Protein AF-A0AAD2Q4U0-F1 (afdb_monomer_lite)

Secondary structure (DSSP, 8-state):
--TTGGG-EEEEE---EEE-TTS-EEE--EEEEEEE-BEETTEE-SS-EEEEEEEEEGGGTEEE--HHHHHHHH-EEEEEETTEEEEEETTEEEEEEEEPTTS-EEE-BTTGGGHHHHHHHHHHHHHHHHHHHHHHHHHHHHHHTT-

InterPro domains:
  IPR054722 Retrovirus-related Pol polyprotein from transposon TNT 1-94-like, beta-barrel domain [PF22936] (1-70)

Radius of gyration: 21.27 Å; chains: 1; bounding box: 45×69×36 Å

Sequence (147 aa):
MTHCVHLLQNTRPHRAPIRVANGLVVYSELVGEIVLRPLIHGHARSRSVILSNVLYVPALSHNLISTTYLSVHHDYTVLMKENYILFKRNGEVYFVADISEQGQAFVRETGLLKQEMQRGLESTVRSSALQDKTRKESTDLESTVRS

pLDDT: mean 79.03, std 17.25, range [31.53, 96.06]

Structure (mmCIF, N/CA/C/O backbone):
data_AF-A0AAD2Q4U0-F1
#
_entry.id   AF-A0AAD2Q4U0-F1
#
loop_
_atom_site.group_PDB
_atom_site.id
_atom_site.type_symbol
_atom_site.label_atom_id
_atom_site.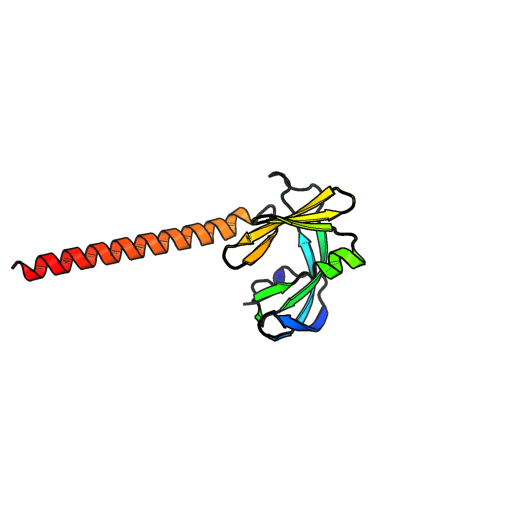label_alt_id
_atom_site.label_comp_id
_atom_site.label_asym_id
_atom_site.label_entity_id
_atom_site.label_seq_id
_atom_site.pdbx_PDB_ins_code
_atom_site.Cartn_x
_atom_site.Cartn_y
_atom_site.Cartn_z
_atom_site.occupancy
_atom_site.B_iso_or_equiv
_atom_site.auth_seq_id
_atom_site.auth_comp_id
_atom_site.auth_asym_id
_atom_site.auth_atom_id
_atom_site.pdbx_PDB_model_num
ATOM 1 N N . MET A 1 1 ? -1.488 10.819 -19.654 1.00 31.53 1 MET A N 1
ATOM 2 C CA . MET A 1 1 ? -0.190 10.520 -19.016 1.00 31.53 1 MET A CA 1
ATOM 3 C C . MET A 1 1 ? -0.444 9.742 -17.734 1.00 31.53 1 MET A C 1
ATOM 5 O O . MET A 1 1 ? -1.236 10.171 -16.909 1.00 31.53 1 MET A O 1
ATOM 9 N N . THR A 1 2 ? 0.196 8.582 -17.630 1.00 40.59 2 THR A N 1
ATOM 10 C CA . THR A 1 2 ? 0.272 7.619 -16.519 1.00 40.59 2 THR A CA 1
ATOM 11 C C . THR A 1 2 ? 0.614 8.159 -15.132 1.00 40.59 2 THR A C 1
ATOM 13 O O . THR A 1 2 ? 1.688 7.800 -14.664 1.00 40.59 2 THR A O 1
ATOM 16 N N . HIS A 1 3 ? -0.165 9.036 -14.489 1.00 51.16 3 HIS A N 1
ATOM 17 C CA . HIS A 1 3 ? 0.316 9.823 -13.333 1.00 51.16 3 HIS A CA 1
ATOM 18 C C . HIS A 1 3 ? 0.881 9.024 -12.135 1.00 51.16 3 HIS A C 1
ATOM 20 O O . HIS A 1 3 ? 1.593 9.617 -11.334 1.00 51.16 3 HIS A O 1
ATOM 26 N N . CYS A 1 4 ? 0.699 7.699 -12.046 1.00 66.12 4 CYS A N 1
ATOM 27 C CA . CYS A 1 4 ? 1.276 6.871 -10.974 1.00 66.12 4 CYS A CA 1
ATOM 28 C C . CYS A 1 4 ? 2.092 5.650 -11.441 1.00 66.12 4 CYS A C 1
ATOM 30 O O . CYS A 1 4 ? 2.671 4.966 -10.598 1.00 66.12 4 CYS A O 1
ATOM 32 N N . VAL A 1 5 ? 2.188 5.374 -12.752 1.00 71.44 5 VAL A N 1
ATOM 33 C CA . VAL A 1 5 ? 2.921 4.186 -13.248 1.00 71.44 5 VAL A CA 1
ATOM 34 C C . VAL A 1 5 ? 4.426 4.302 -13.015 1.00 71.44 5 VAL A C 1
ATOM 36 O O . VAL A 1 5 ? 5.086 3.321 -12.706 1.00 71.44 5 VAL A O 1
ATOM 39 N N . HIS A 1 6 ? 4.959 5.523 -13.099 1.00 79.44 6 HIS A N 1
ATOM 40 C CA . HIS A 1 6 ? 6.381 5.811 -12.906 1.00 79.44 6 HIS A CA 1
ATOM 41 C C . HIS A 1 6 ? 6.867 5.557 -11.469 1.00 79.44 6 HIS A C 1
ATOM 43 O O . HIS A 1 6 ? 8.069 5.483 -11.236 1.00 79.44 6 HIS A O 1
ATOM 49 N N . LEU A 1 7 ? 5.942 5.440 -10.510 1.00 81.25 7 LEU A N 1
ATOM 50 C CA . LEU A 1 7 ? 6.245 5.093 -9.120 1.00 81.25 7 LEU A CA 1
ATOM 51 C C . LEU A 1 7 ? 6.412 3.581 -8.924 1.00 81.25 7 LEU A C 1
ATOM 53 O O . LEU A 1 7 ? 6.936 3.158 -7.896 1.00 81.25 7 LEU A O 1
ATOM 57 N N . LEU A 1 8 ? 5.956 2.777 -9.889 1.00 88.88 8 LEU A N 1
ATOM 58 C CA . LEU A 1 8 ? 5.995 1.325 -9.833 1.00 88.88 8 LEU A CA 1
ATOM 59 C C . LEU A 1 8 ? 7.333 0.818 -10.391 1.00 88.88 8 LEU A C 1
ATOM 61 O O . LEU A 1 8 ? 7.717 1.134 -11.517 1.00 88.88 8 LEU A O 1
ATOM 65 N N . GLN A 1 9 ? 8.033 0.013 -9.603 1.00 92.50 9 GLN A N 1
ATOM 66 C CA . GLN A 1 9 ? 9.300 -0.630 -9.951 1.00 92.50 9 GLN A CA 1
ATOM 67 C C . GLN A 1 9 ? 9.103 -2.141 -10.091 1.00 92.50 9 GLN A C 1
ATOM 69 O O . GLN A 1 9 ? 8.082 -2.677 -9.656 1.00 92.50 9 GLN A O 1
ATOM 74 N N . ASN A 1 10 ? 10.073 -2.823 -10.710 1.00 93.56 10 ASN A N 1
ATOM 75 C CA . ASN A 1 10 ? 10.069 -4.284 -10.878 1.00 93.56 10 ASN A CA 1
ATOM 76 C C . ASN A 1 10 ? 8.730 -4.807 -11.426 1.00 93.56 10 ASN A C 1
ATOM 78 O O . ASN A 1 10 ? 8.133 -5.753 -10.911 1.00 93.56 10 ASN A O 1
ATOM 82 N N . THR A 1 11 ? 8.217 -4.114 -12.443 1.00 93.50 11 THR A N 1
ATOM 83 C CA . THR A 1 11 ? 6.849 -4.298 -12.911 1.00 93.50 11 THR A CA 1
ATOM 84 C C . THR A 1 11 ? 6.728 -5.485 -13.850 1.00 93.50 11 THR A C 1
ATOM 86 O O . THR A 1 11 ? 7.632 -5.806 -14.623 1.00 93.50 11 THR A O 1
ATOM 89 N N . ARG A 1 12 ? 5.561 -6.125 -13.815 1.00 95.50 12 ARG A N 1
ATOM 90 C CA . ARG A 1 12 ? 5.163 -7.129 -14.802 1.00 95.50 12 ARG A CA 1
ATOM 91 C C . ARG A 1 12 ? 3.696 -6.951 -15.187 1.00 95.50 12 ARG A C 1
ATOM 93 O O . ARG A 1 12 ? 2.907 -6.501 -14.347 1.00 95.50 12 ARG A O 1
ATOM 100 N N . PRO A 1 13 ? 3.303 -7.336 -16.415 1.00 96.06 13 PRO A N 1
ATOM 101 C CA . PRO A 1 13 ? 1.901 -7.407 -16.800 1.00 96.06 13 PRO A CA 1
ATOM 102 C C . PRO A 1 13 ? 1.105 -8.248 -15.806 1.00 96.06 13 PRO A C 1
ATOM 104 O O . PRO A 1 13 ? 1.476 -9.382 -15.487 1.00 96.06 13 PRO A O 1
ATOM 107 N N . HIS A 1 14 ? 0.015 -7.684 -15.296 1.00 95.00 14 HIS A N 1
ATOM 108 C CA . HIS A 1 14 ? -0.863 -8.382 -14.372 1.00 95.00 14 HIS A CA 1
ATOM 109 C C . HIS A 1 14 ? -2.269 -7.808 -14.436 1.00 95.00 14 HIS A C 1
ATOM 111 O O . HIS A 1 14 ? -2.520 -6.677 -14.015 1.00 95.00 14 HIS A O 1
ATOM 117 N N . ARG A 1 15 ? -3.192 -8.624 -14.945 1.00 95.19 15 ARG A N 1
ATOM 118 C CA . ARG A 1 15 ? -4.594 -8.261 -15.108 1.00 95.19 15 ARG A CA 1
ATOM 119 C C . ARG A 1 15 ? -5.450 -8.993 -14.085 1.00 95.19 15 ARG A C 1
ATOM 121 O O . ARG A 1 15 ? -5.814 -10.146 -14.296 1.00 95.19 15 ARG A O 1
ATOM 128 N N . ALA A 1 16 ? -5.779 -8.307 -12.999 1.00 92.75 16 ALA A N 1
ATOM 129 C CA . ALA A 1 16 ? -6.674 -8.787 -11.957 1.00 92.75 16 ALA A CA 1
ATOM 130 C C . ALA A 1 16 ? -7.953 -7.932 -11.926 1.00 92.75 16 ALA A C 1
ATOM 132 O O . ALA A 1 16 ? -7.861 -6.707 -12.059 1.00 92.75 16 ALA A O 1
ATOM 133 N N . PRO A 1 17 ? -9.143 -8.540 -11.770 1.00 95.06 17 PRO A N 1
ATOM 134 C CA . PRO A 1 17 ? -10.377 -7.795 -11.560 1.00 95.06 17 PRO A CA 1
ATOM 135 C C . PRO A 1 17 ? -10.426 -7.223 -10.136 1.00 95.06 17 PRO A C 1
ATOM 137 O O . PRO A 1 17 ? -10.222 -7.943 -9.160 1.00 95.06 17 PRO A O 1
ATOM 140 N N . ILE A 1 18 ? -10.760 -5.941 -10.012 1.00 92.38 18 ILE A N 1
ATOM 141 C CA . ILE A 1 18 ? -11.025 -5.258 -8.745 1.00 92.38 18 ILE A CA 1
ATOM 142 C C . ILE A 1 18 ? -12.491 -4.839 -8.734 1.00 92.38 18 ILE A C 1
ATOM 144 O O . ILE A 1 18 ? -12.910 -3.976 -9.507 1.00 92.38 18 ILE A O 1
ATOM 148 N N . ARG A 1 19 ? -13.274 -5.450 -7.843 1.00 92.38 19 ARG A N 1
ATOM 149 C CA . ARG A 1 19 ? -14.662 -5.057 -7.599 1.00 92.38 19 ARG A CA 1
ATOM 150 C C . ARG A 1 19 ? -14.676 -3.908 -6.595 1.00 92.38 19 ARG A C 1
ATOM 152 O O . ARG A 1 19 ? -14.301 -4.093 -5.440 1.00 92.38 19 ARG A O 1
ATOM 159 N N . VAL A 1 20 ? -15.095 -2.732 -7.043 1.00 88.69 20 VAL A N 1
ATOM 160 C CA . VAL A 1 20 ? -15.280 -1.563 -6.176 1.00 88.69 20 VAL A CA 1
ATOM 161 C C . VAL A 1 20 ? -16.664 -1.596 -5.516 1.00 88.69 20 VAL A C 1
ATOM 163 O O . VAL A 1 20 ? -17.563 -2.315 -5.956 1.00 88.69 20 VAL A O 1
ATOM 166 N N . ALA A 1 21 ? -16.838 -0.830 -4.436 1.00 86.19 21 ALA A N 1
ATOM 167 C CA . ALA A 1 21 ? -18.019 -0.904 -3.569 1.00 86.19 21 ALA A CA 1
ATOM 168 C C . ALA A 1 21 ? -19.351 -0.601 -4.280 1.00 86.19 21 ALA A C 1
ATOM 170 O O . ALA A 1 21 ? -20.383 -1.144 -3.904 1.00 86.19 21 ALA A O 1
ATOM 171 N N . ASN A 1 22 ? -19.336 0.208 -5.343 1.00 88.50 22 ASN A N 1
ATOM 172 C CA . ASN A 1 22 ? -20.523 0.499 -6.156 1.00 88.50 22 ASN A CA 1
ATOM 173 C C . ASN A 1 22 ? -20.865 -0.614 -7.172 1.00 88.50 22 ASN A C 1
ATOM 175 O O . ASN A 1 22 ? -21.701 -0.417 -8.049 1.00 88.50 22 ASN A O 1
ATOM 179 N N . GLY A 1 23 ? -20.205 -1.772 -7.085 1.00 89.56 23 GLY A N 1
ATOM 180 C CA . GLY A 1 23 ? -20.465 -2.937 -7.927 1.00 89.56 23 GLY A CA 1
ATOM 181 C C . GLY A 1 23 ? -19.737 -2.939 -9.272 1.00 89.56 23 GLY A C 1
ATOM 182 O O . GLY A 1 23 ? -19.749 -3.977 -9.938 1.00 89.56 23 GLY A O 1
ATOM 183 N N . LEU A 1 24 ? -19.069 -1.843 -9.654 1.00 93.25 24 LEU A N 1
ATOM 184 C CA . LEU A 1 24 ? -18.240 -1.806 -10.860 1.00 93.25 24 LEU A CA 1
ATOM 185 C C . LEU A 1 24 ? -17.010 -2.710 -10.712 1.00 93.25 24 LEU A C 1
ATOM 187 O O . LEU A 1 24 ? -16.484 -2.922 -9.616 1.00 93.25 24 LEU A O 1
ATOM 191 N N . VAL A 1 25 ? -16.532 -3.229 -11.842 1.00 94.81 25 VAL A N 1
ATOM 192 C CA . VAL A 1 25 ? -15.290 -4.001 -11.919 1.00 94.81 25 VAL A CA 1
ATOM 193 C C . VAL A 1 25 ? -14.302 -3.240 -12.789 1.00 94.81 25 VAL A C 1
ATOM 195 O O . VAL A 1 25 ? -14.553 -3.015 -13.972 1.00 94.81 25 VAL A O 1
ATOM 198 N N . VAL A 1 26 ? -13.174 -2.858 -12.199 1.00 94.25 26 VAL A N 1
ATOM 199 C CA . VAL A 1 26 ? -12.020 -2.286 -12.904 1.00 94.25 26 VAL A CA 1
ATOM 200 C C . VAL A 1 26 ? -10.897 -3.320 -12.962 1.00 94.25 26 VAL A C 1
ATOM 202 O O . VAL A 1 26 ? -10.940 -4.320 -12.250 1.00 94.25 26 VAL A O 1
ATOM 205 N N . TYR A 1 27 ? -9.899 -3.114 -13.816 1.00 94.62 27 TYR A N 1
ATOM 206 C CA . TYR A 1 27 ? -8.807 -4.072 -13.996 1.00 94.62 27 TYR A CA 1
ATOM 207 C C . TYR A 1 27 ? -7.460 -3.414 -13.745 1.00 94.62 27 TYR A C 1
ATOM 209 O O . TYR A 1 27 ? -7.227 -2.288 -14.189 1.00 94.62 27 TYR A O 1
ATOM 217 N N . SER A 1 28 ? -6.566 -4.133 -13.068 1.00 94.50 28 SER A N 1
ATOM 218 C CA . SER A 1 28 ? -5.151 -3.778 -13.087 1.00 94.50 28 SER A CA 1
ATOM 219 C C . SER A 1 28 ? -4.551 -4.051 -14.464 1.00 94.50 28 SER A C 1
ATOM 221 O O . SER A 1 28 ? -5.024 -4.919 -15.202 1.00 94.50 28 SER A O 1
ATOM 223 N N . GLU A 1 29 ? -3.486 -3.332 -14.794 1.00 94.12 29 GLU A N 1
ATOM 224 C CA . GLU A 1 29 ? -2.660 -3.618 -15.974 1.00 94.12 29 GLU A CA 1
ATOM 225 C C . GLU A 1 29 ? -1.282 -4.153 -15.586 1.00 94.12 29 GLU A C 1
ATOM 227 O O . GLU A 1 29 ? -0.733 -5.020 -16.269 1.00 94.12 29 GLU A O 1
ATOM 232 N N . LEU A 1 30 ? -0.738 -3.669 -14.467 1.00 94.31 30 LEU A N 1
ATOM 233 C CA . LEU A 1 30 ? 0.573 -4.053 -13.960 1.00 94.31 30 LEU A CA 1
ATOM 234 C C . LEU A 1 30 ? 0.496 -4.389 -12.474 1.00 94.31 30 LEU A C 1
ATOM 236 O O . LEU A 1 30 ? -0.355 -3.877 -11.741 1.00 94.31 30 LEU A O 1
ATOM 240 N N . VAL A 1 31 ? 1.450 -5.202 -12.038 1.00 94.69 31 VAL A N 1
ATOM 241 C CA . VAL A 1 31 ? 1.810 -5.377 -10.632 1.00 94.69 31 VAL A CA 1
ATOM 242 C C . VAL A 1 31 ? 3.297 -5.102 -10.474 1.00 94.69 31 VAL A C 1
ATOM 244 O O . VAL A 1 31 ? 4.082 -5.408 -11.375 1.00 94.69 31 VAL A O 1
ATOM 247 N N . GLY A 1 32 ? 3.685 -4.533 -9.343 1.00 93.88 32 GLY A N 1
ATOM 248 C CA . GLY A 1 32 ? 5.084 -4.284 -9.036 1.00 93.88 32 GLY A CA 1
ATOM 249 C C . GLY A 1 32 ? 5.284 -3.855 -7.595 1.00 93.88 32 GLY A C 1
ATOM 250 O O . GLY A 1 32 ? 4.513 -4.218 -6.699 1.00 93.88 32 GLY A O 1
ATOM 251 N N . GLU A 1 33 ? 6.338 -3.081 -7.397 1.00 93.75 33 GLU A N 1
ATOM 252 C CA . GLU A 1 33 ? 6.789 -2.622 -6.093 1.00 93.75 33 GLU A CA 1
ATOM 253 C C . GLU A 1 33 ? 6.790 -1.095 -6.026 1.00 93.75 33 GLU A C 1
ATOM 255 O O . GLU A 1 33 ? 7.025 -0.421 -7.028 1.00 93.75 33 GLU A O 1
ATOM 260 N N . ILE A 1 34 ? 6.550 -0.543 -4.838 1.00 90.31 34 ILE A N 1
ATOM 261 C CA . ILE A 1 34 ? 6.739 0.884 -4.555 1.00 90.31 34 ILE A CA 1
ATOM 262 C C . ILE A 1 34 ? 7.722 1.030 -3.403 1.00 90.31 34 ILE A C 1
ATOM 264 O O . ILE A 1 34 ? 7.585 0.378 -2.368 1.00 90.31 34 ILE A O 1
ATOM 268 N N . VAL A 1 35 ? 8.688 1.930 -3.575 1.00 90.00 35 VAL A N 1
ATOM 269 C CA . VAL A 1 35 ? 9.630 2.321 -2.526 1.00 90.00 35 VAL A CA 1
ATOM 270 C C . VAL A 1 35 ? 9.129 3.600 -1.868 1.00 90.00 35 VAL A C 1
ATOM 272 O O . VAL A 1 35 ? 9.123 4.657 -2.491 1.00 90.00 35 VAL A O 1
ATOM 275 N N . LEU A 1 36 ? 8.751 3.498 -0.599 1.00 88.06 36 LEU A N 1
ATOM 276 C CA . LEU A 1 36 ? 8.279 4.604 0.224 1.00 88.06 36 LEU A CA 1
ATOM 277 C C . LEU A 1 36 ? 9.411 5.147 1.100 1.00 88.06 36 LEU A C 1
ATOM 279 O O . LEU A 1 36 ? 10.184 4.381 1.695 1.00 88.06 36 LEU A O 1
ATOM 283 N N . ARG A 1 37 ? 9.458 6.469 1.270 1.00 88.88 37 ARG A N 1
ATOM 284 C CA . ARG A 1 37 ? 10.336 7.161 2.235 1.00 88.88 37 ARG A CA 1
ATOM 285 C C . ARG A 1 37 ? 9.503 7.857 3.314 1.00 88.88 37 ARG A C 1
ATOM 287 O O . ARG A 1 37 ? 9.361 9.086 3.284 1.00 88.88 37 ARG A O 1
ATOM 294 N N . PRO A 1 38 ? 8.934 7.088 4.259 1.00 87.56 38 PRO A N 1
ATOM 295 C CA . PRO A 1 38 ? 7.879 7.585 5.123 1.00 87.56 38 PRO A CA 1
ATOM 296 C C . PRO A 1 38 ? 8.373 8.601 6.153 1.00 87.56 38 PRO A C 1
ATOM 298 O O . PRO A 1 38 ? 9.479 8.484 6.689 1.00 87.56 38 PRO A O 1
ATOM 301 N N . LEU A 1 39 ? 7.508 9.566 6.459 1.00 86.50 39 LEU A N 1
ATOM 302 C CA . LEU A 1 39 ? 7.633 10.479 7.590 1.00 86.50 39 LEU A CA 1
ATOM 303 C C . LEU A 1 39 ? 6.832 9.928 8.773 1.00 86.50 39 LEU A C 1
ATOM 305 O O . LEU A 1 39 ? 5.613 9.763 8.695 1.00 86.50 39 LEU A O 1
ATOM 309 N N . ILE A 1 40 ? 7.510 9.675 9.887 1.00 83.44 40 ILE A N 1
ATOM 310 C CA . ILE A 1 40 ? 6.910 9.193 11.133 1.00 83.44 40 ILE A CA 1
ATOM 311 C C . ILE A 1 40 ? 7.211 10.231 12.209 1.00 83.44 40 ILE A C 1
ATOM 313 O O . ILE A 1 40 ? 8.365 10.597 12.414 1.00 83.44 40 ILE A O 1
ATOM 317 N N . HIS A 1 41 ? 6.170 10.750 12.864 1.00 81.94 41 HIS A N 1
ATOM 318 C CA . HIS A 1 41 ? 6.294 11.846 13.837 1.00 81.94 41 HIS A CA 1
ATOM 319 C C . HIS A 1 41 ? 7.060 13.071 13.293 1.00 81.94 41 HIS A C 1
ATOM 321 O O . HIS A 1 41 ? 7.808 13.711 14.017 1.00 81.94 41 HIS A O 1
ATOM 327 N N . GLY A 1 42 ? 6.899 13.385 12.001 1.00 77.62 42 GLY A N 1
ATOM 328 C CA . GLY A 1 42 ? 7.588 14.508 11.349 1.00 77.62 42 GLY A CA 1
ATOM 329 C C . GLY A 1 42 ? 9.039 14.228 10.942 1.00 77.62 42 GLY A C 1
ATOM 330 O O . GLY A 1 42 ? 9.670 15.086 10.331 1.00 77.62 42 GLY A O 1
ATOM 331 N N . HIS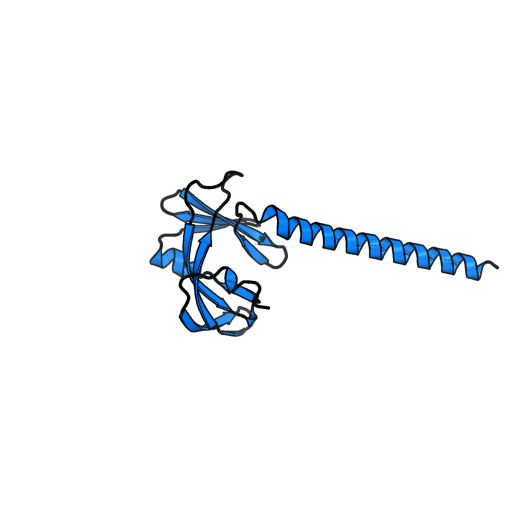 A 1 43 ? 9.559 13.028 11.211 1.00 80.31 43 HIS A N 1
ATOM 332 C CA . HIS A 1 43 ? 10.928 12.641 10.884 1.00 80.31 43 HIS A CA 1
ATOM 333 C C . HIS A 1 43 ? 10.965 11.579 9.789 1.00 80.31 43 HIS A C 1
ATOM 335 O O . HIS A 1 43 ? 10.176 10.634 9.788 1.00 80.31 43 HIS A O 1
ATOM 341 N N . ALA A 1 44 ? 11.910 11.715 8.859 1.00 79.25 44 ALA A N 1
ATOM 342 C CA . ALA A 1 44 ? 12.150 10.701 7.843 1.00 79.25 44 ALA A CA 1
ATOM 343 C C . ALA A 1 44 ? 12.654 9.414 8.500 1.00 79.25 44 ALA A C 1
ATOM 345 O O . ALA A 1 44 ? 13.601 9.432 9.291 1.00 79.25 44 ALA A O 1
ATOM 346 N N . ARG A 1 45 ? 12.041 8.281 8.155 1.00 79.75 45 ARG A N 1
ATOM 347 C CA . ARG A 1 45 ? 12.551 6.973 8.569 1.00 79.75 45 ARG A CA 1
ATOM 348 C C . ARG A 1 45 ? 13.909 6.735 7.902 1.00 79.75 45 ARG A C 1
ATOM 350 O O . ARG A 1 45 ? 14.062 6.942 6.701 1.00 79.75 45 ARG A O 1
ATOM 357 N N . SER A 1 46 ? 14.880 6.238 8.667 1.00 72.00 46 SER A N 1
ATOM 358 C CA . SER A 1 46 ? 16.232 5.953 8.157 1.00 72.00 46 SER A CA 1
ATOM 359 C C . SER A 1 46 ? 16.256 4.881 7.061 1.00 72.00 46 SER A C 1
ATOM 361 O O . SER A 1 46 ? 17.152 4.870 6.223 1.00 72.00 46 SER A O 1
ATOM 363 N N . ARG A 1 47 ? 15.266 3.981 7.049 1.00 83.62 47 ARG A N 1
ATOM 364 C CA . ARG A 1 47 ? 15.112 2.920 6.048 1.00 83.62 47 ARG A CA 1
ATOM 365 C C . ARG A 1 47 ? 13.838 3.132 5.244 1.00 83.62 47 ARG A C 1
ATOM 367 O O . ARG A 1 47 ? 12.772 3.340 5.820 1.00 83.62 47 ARG A O 1
ATOM 374 N N . SER A 1 48 ? 13.961 3.030 3.922 1.00 87.56 48 SER A N 1
ATOM 375 C CA . SER A 1 48 ? 12.809 3.002 3.018 1.00 87.56 48 SER A CA 1
ATOM 376 C C . SER A 1 48 ? 11.962 1.750 3.259 1.00 87.56 48 SER A C 1
ATOM 378 O O . SER A 1 48 ? 12.480 0.710 3.676 1.00 87.56 48 SER A O 1
ATOM 380 N N . VAL A 1 49 ? 10.662 1.854 3.000 1.00 90.12 49 VAL A N 1
ATOM 381 C CA . VAL A 1 49 ? 9.719 0.734 3.069 1.00 90.12 49 VAL A CA 1
ATOM 382 C C . VAL A 1 49 ? 9.382 0.322 1.647 1.00 90.12 49 VAL A C 1
ATOM 384 O O . VAL A 1 49 ? 8.958 1.156 0.859 1.00 90.12 49 VAL A O 1
ATOM 387 N N . ILE A 1 50 ? 9.571 -0.951 1.313 1.00 91.12 50 ILE A N 1
ATOM 388 C CA . ILE A 1 50 ? 9.206 -1.485 -0.001 1.00 91.12 50 ILE A CA 1
ATOM 389 C C . ILE A 1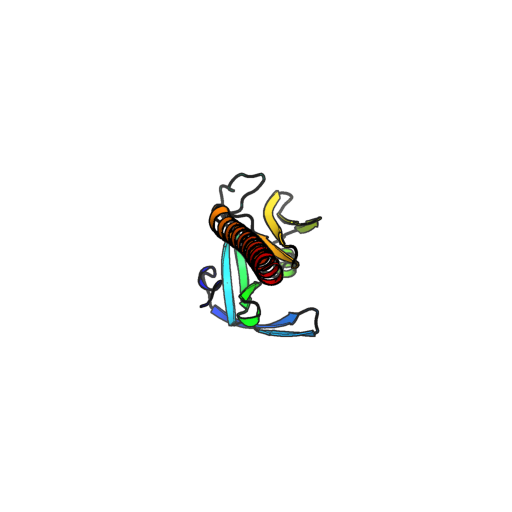 50 ? 7.874 -2.206 0.150 1.00 91.12 50 ILE A C 1
ATOM 391 O O . ILE A 1 50 ? 7.763 -3.151 0.933 1.00 91.12 50 ILE A O 1
ATOM 395 N N . LEU A 1 51 ? 6.867 -1.747 -0.584 1.00 91.00 51 LEU A N 1
ATOM 396 C CA . LEU A 1 51 ? 5.596 -2.442 -0.710 1.00 91.00 51 LEU A CA 1
ATOM 397 C C . LEU A 1 51 ? 5.616 -3.265 -1.985 1.00 91.00 51 LEU A C 1
ATOM 399 O O . LEU A 1 51 ? 5.834 -2.719 -3.063 1.00 91.00 51 LEU A O 1
ATOM 403 N N . SER A 1 52 ? 5.378 -4.564 -1.849 1.00 92.06 52 SER A N 1
ATOM 404 C CA . SER A 1 52 ? 5.248 -5.480 -2.979 1.00 92.06 52 SER A CA 1
ATOM 405 C C . SER A 1 52 ? 3.781 -5.728 -3.321 1.00 92.06 52 SER A C 1
ATOM 407 O O . SER A 1 52 ? 2.884 -5.410 -2.536 1.00 92.06 52 SER A O 1
ATOM 409 N N . ASN A 1 53 ? 3.546 -6.312 -4.496 1.00 92.50 53 ASN A N 1
ATOM 410 C CA . ASN A 1 53 ? 2.211 -6.657 -4.982 1.00 92.50 53 ASN A CA 1
ATOM 411 C C . ASN A 1 53 ? 1.276 -5.438 -5.111 1.00 92.50 53 ASN A C 1
ATOM 413 O O . ASN A 1 53 ? 0.072 -5.517 -4.857 1.00 92.50 53 ASN A O 1
ATOM 417 N N . VAL A 1 54 ? 1.845 -4.295 -5.499 1.00 92.50 54 VAL A N 1
ATOM 418 C CA . VAL A 1 54 ? 1.102 -3.059 -5.733 1.00 92.50 54 VAL A CA 1
ATOM 419 C C . VAL A 1 54 ? 0.544 -3.075 -7.149 1.00 92.50 54 VAL A C 1
ATOM 421 O O . VAL A 1 54 ? 1.284 -3.283 -8.111 1.00 92.50 54 VAL A O 1
ATOM 424 N N . LEU A 1 55 ? -0.762 -2.858 -7.276 1.00 93.19 55 LEU A N 1
ATOM 425 C CA . LEU A 1 55 ? -1.462 -2.892 -8.555 1.00 93.19 55 LEU A CA 1
ATOM 426 C C . LEU A 1 55 ? -1.531 -1.498 -9.163 1.00 93.19 55 LEU A C 1
ATOM 428 O O . LEU A 1 55 ? -1.974 -0.553 -8.513 1.00 93.19 55 LEU A O 1
ATOM 432 N N . TYR A 1 56 ? -1.185 -1.380 -10.437 1.00 92.38 56 TYR A N 1
ATOM 433 C CA . TYR A 1 56 ? -1.490 -0.185 -11.211 1.00 92.38 56 TYR A CA 1
ATOM 434 C C . TYR A 1 56 ? -2.821 -0.380 -11.943 1.00 92.38 56 TYR A C 1
ATOM 436 O O . TYR A 1 56 ? -2.985 -1.322 -12.726 1.00 92.38 56 TYR A O 1
ATOM 444 N N . VAL A 1 57 ? -3.778 0.507 -11.655 1.00 90.75 57 VAL A N 1
ATOM 445 C CA . VAL A 1 57 ? -5.163 0.449 -12.143 1.00 90.75 57 VAL A CA 1
ATOM 446 C C . VAL A 1 57 ? -5.487 1.770 -12.852 1.00 90.75 57 VAL A C 1
ATOM 448 O O . VAL A 1 57 ? -5.919 2.725 -12.202 1.00 90.75 57 VAL A O 1
ATOM 451 N N . PRO A 1 58 ? -5.294 1.864 -14.182 1.00 89.00 58 PRO A N 1
ATOM 452 C CA . PRO A 1 58 ? -5.457 3.120 -14.919 1.00 89.00 58 PRO A CA 1
ATOM 453 C C . PRO A 1 58 ? -6.834 3.760 -14.738 1.00 89.00 58 PRO A C 1
ATOM 455 O O . PRO A 1 58 ? -6.934 4.975 -14.606 1.00 89.00 58 PRO A O 1
ATOM 458 N N . ALA A 1 59 ? -7.888 2.941 -14.663 1.00 89.25 59 ALA A N 1
ATOM 459 C CA . ALA A 1 59 ? -9.261 3.405 -14.472 1.00 89.25 59 ALA A CA 1
ATOM 460 C C . ALA A 1 59 ? -9.466 4.181 -13.157 1.00 89.25 59 ALA A C 1
ATOM 462 O O . ALA A 1 59 ? -10.366 5.009 -13.071 1.00 89.25 59 ALA A O 1
ATOM 463 N N . LEU A 1 60 ? -8.628 3.935 -12.145 1.00 84.88 60 LEU A N 1
ATOM 464 C CA . LEU A 1 60 ? -8.645 4.668 -10.878 1.00 84.88 60 LEU A CA 1
ATOM 465 C C . LEU A 1 60 ? -7.608 5.794 -10.838 1.00 84.88 60 LEU A C 1
ATOM 467 O O . LEU A 1 60 ? -7.589 6.560 -9.880 1.00 84.88 60 LEU A O 1
ATOM 471 N N . SER A 1 61 ? -6.736 5.896 -11.849 1.00 82.75 61 SER A N 1
ATOM 472 C CA . SER A 1 61 ? -5.594 6.823 -11.909 1.00 82.75 61 SER A CA 1
ATOM 473 C C . SER A 1 61 ? -4.635 6.748 -10.709 1.00 82.75 61 SER A C 1
ATOM 475 O O . SER A 1 61 ? -3.813 7.640 -10.534 1.00 82.75 61 SER A O 1
ATOM 477 N N . HIS A 1 62 ? -4.721 5.687 -9.903 1.00 77.62 62 HIS A N 1
ATOM 478 C CA . HIS A 1 62 ? -3.964 5.497 -8.669 1.00 77.62 62 HIS A CA 1
ATOM 479 C C . HIS A 1 62 ? -3.474 4.052 -8.559 1.00 77.62 62 HIS A C 1
ATOM 481 O O . HIS A 1 62 ? -4.052 3.126 -9.136 1.00 77.62 62 HIS A O 1
ATOM 487 N N . ASN A 1 63 ? -2.408 3.869 -7.783 1.00 82.31 63 ASN A N 1
ATOM 488 C CA . ASN A 1 63 ? -1.919 2.549 -7.416 1.00 82.31 63 ASN A CA 1
ATOM 489 C C . ASN A 1 63 ? -2.754 2.003 -6.251 1.00 82.31 63 ASN A C 1
ATOM 491 O O . ASN A 1 63 ? -3.053 2.731 -5.305 1.00 82.31 63 ASN A O 1
ATOM 495 N N . LEU A 1 64 ? -3.124 0.726 -6.313 1.00 86.75 64 LEU A N 1
ATOM 496 C CA . LEU A 1 64 ? -3.842 0.043 -5.246 1.00 86.75 64 LEU A CA 1
ATOM 497 C C . LEU A 1 64 ? -2.898 -0.852 -4.457 1.00 86.75 64 LEU A C 1
ATOM 499 O O . LEU A 1 64 ? -2.227 -1.728 -5.005 1.00 86.75 64 LEU A O 1
ATOM 503 N N . ILE A 1 65 ? -2.917 -0.658 -3.145 1.00 87.38 65 ILE A N 1
ATOM 504 C CA . ILE A 1 65 ? -2.274 -1.538 -2.180 1.00 87.38 65 ILE A CA 1
ATOM 505 C C . ILE A 1 65 ? -3.379 -2.322 -1.483 1.00 87.38 65 ILE A C 1
ATOM 507 O O . ILE A 1 65 ? -4.304 -1.741 -0.914 1.00 87.38 65 ILE A O 1
ATOM 511 N N . SER A 1 66 ? -3.282 -3.647 -1.515 1.00 86.75 66 SER A N 1
ATOM 512 C CA . SER A 1 66 ? -4.197 -4.500 -0.765 1.00 86.75 66 SER A CA 1
ATOM 513 C C . SER A 1 66 ? -3.767 -4.549 0.702 1.00 86.75 66 SER A C 1
ATOM 515 O O . SER A 1 66 ? -2.761 -5.167 1.050 1.00 86.75 66 SER A O 1
ATOM 517 N N . THR A 1 67 ? -4.527 -3.892 1.579 1.00 88.06 67 THR A N 1
ATOM 518 C CA . THR A 1 67 ? -4.276 -3.910 3.030 1.00 88.06 67 THR A CA 1
ATOM 519 C C . THR A 1 67 ? -4.398 -5.318 3.605 1.00 88.06 67 THR A C 1
ATOM 521 O O . THR A 1 67 ? -3.604 -5.693 4.461 1.00 88.06 67 THR A O 1
ATOM 524 N N . THR A 1 68 ? -5.320 -6.131 3.083 1.00 88.56 68 THR A N 1
ATOM 525 C CA . THR A 1 68 ? -5.450 -7.543 3.463 1.00 88.56 68 THR A CA 1
ATOM 526 C C . THR A 1 68 ? -4.225 -8.349 3.049 1.00 88.56 68 THR A C 1
ATOM 528 O O . THR A 1 68 ? -3.749 -9.158 3.838 1.00 88.56 68 THR A O 1
ATOM 531 N N . TYR A 1 69 ? -3.656 -8.090 1.867 1.00 90.44 69 TYR A N 1
ATOM 532 C CA . TYR A 1 69 ? -2.402 -8.721 1.448 1.00 90.44 69 TYR A CA 1
ATOM 533 C C . TYR A 1 69 ? -1.245 -8.345 2.382 1.00 90.44 69 TYR A C 1
ATOM 535 O O . TYR A 1 69 ? -0.504 -9.225 2.817 1.00 90.44 69 TYR A O 1
ATOM 543 N N . LEU A 1 70 ? -1.120 -7.063 2.750 1.00 91.62 70 LEU A N 1
ATOM 544 C CA . LEU A 1 70 ? -0.109 -6.624 3.719 1.00 91.62 70 LEU A CA 1
ATOM 545 C C . LEU A 1 70 ? -0.277 -7.319 5.078 1.00 91.62 70 LEU A C 1
ATOM 547 O O . LEU A 1 70 ? 0.716 -7.712 5.689 1.00 91.62 70 LEU A O 1
ATOM 551 N N . SER A 1 71 ? -1.513 -7.485 5.548 1.00 91.69 71 SER A N 1
ATOM 552 C CA . SER A 1 71 ? -1.782 -8.163 6.817 1.00 91.69 71 SER A CA 1
ATOM 553 C C . SER A 1 71 ? -1.490 -9.658 6.773 1.00 91.69 71 SER A C 1
ATOM 555 O O . SER A 1 71 ? -0.870 -10.168 7.698 1.00 91.69 71 SER A O 1
ATOM 557 N N . VAL A 1 72 ? -1.898 -10.353 5.709 1.00 92.50 72 VAL A N 1
ATOM 558 C CA . VAL A 1 72 ? -1.761 -11.816 5.601 1.00 92.50 72 VAL A CA 1
ATOM 559 C C . VAL A 1 72 ? -0.331 -12.247 5.268 1.00 92.50 72 VAL A C 1
ATOM 561 O O . VAL A 1 72 ? 0.116 -13.279 5.755 1.00 92.50 72 VAL A O 1
ATOM 564 N N . HIS A 1 73 ? 0.386 -11.491 4.431 1.00 91.81 73 HIS A N 1
ATOM 565 C CA . HIS A 1 73 ? 1.679 -11.926 3.882 1.00 91.81 73 HIS A CA 1
ATOM 566 C C . HIS A 1 73 ? 2.889 -11.150 4.406 1.00 91.81 73 HIS A C 1
ATOM 568 O O . HIS A 1 73 ? 4.026 -11.566 4.183 1.00 91.81 73 HIS A O 1
ATOM 574 N N . HIS A 1 74 ? 2.673 -10.010 5.062 1.00 89.88 74 HIS A N 1
ATOM 575 C CA . HIS A 1 74 ? 3.753 -9.135 5.519 1.00 89.88 74 HIS A CA 1
ATOM 576 C C . HIS A 1 74 ? 3.613 -8.712 6.990 1.00 89.88 74 HIS A C 1
ATOM 578 O O . HIS A 1 74 ? 4.329 -7.806 7.426 1.00 89.88 74 HIS A O 1
ATOM 584 N N . ASP A 1 75 ? 2.716 -9.363 7.740 1.00 92.94 75 ASP A N 1
ATOM 585 C CA . ASP A 1 75 ? 2.459 -9.162 9.173 1.00 92.94 75 ASP A CA 1
ATOM 586 C C . ASP A 1 75 ? 2.117 -7.716 9.558 1.00 92.94 75 ASP A C 1
ATOM 588 O O . ASP A 1 75 ? 2.410 -7.245 10.664 1.00 92.94 75 ASP A O 1
ATOM 592 N N . TYR A 1 76 ? 1.489 -6.980 8.638 1.00 95.00 76 TYR A N 1
ATOM 593 C CA . TYR A 1 76 ? 1.040 -5.629 8.935 1.00 95.00 76 TYR A CA 1
ATOM 594 C C . TYR A 1 76 ? -0.272 -5.623 9.722 1.00 95.00 76 TYR A C 1
ATOM 596 O O . TYR A 1 76 ? -1.303 -6.123 9.276 1.00 95.00 76 TYR A O 1
ATOM 604 N N . THR A 1 77 ? -0.281 -4.931 10.855 1.00 96.00 77 THR A N 1
ATOM 605 C CA . THR A 1 77 ? -1.507 -4.440 11.486 1.00 96.00 77 THR A CA 1
ATOM 606 C C . THR A 1 77 ? -1.870 -3.084 10.884 1.00 96.00 77 THR A C 1
ATOM 608 O O . THR A 1 77 ? -1.098 -2.128 10.984 1.00 96.00 77 THR A O 1
ATOM 611 N N . VAL A 1 78 ? -3.054 -2.991 10.279 1.00 94.81 78 VAL A N 1
ATOM 612 C CA . VAL A 1 78 ? -3.580 -1.750 9.697 1.00 94.81 78 VAL A CA 1
ATOM 613 C C . VAL A 1 78 ? -4.627 -1.166 10.641 1.00 94.81 78 VAL A C 1
ATOM 615 O O . VAL A 1 78 ? -5.639 -1.804 10.916 1.00 94.81 78 VAL A O 1
ATOM 618 N N . LEU A 1 79 ? -4.380 0.039 11.154 1.00 94.75 79 LEU A N 1
ATOM 619 C CA . LEU A 1 79 ? -5.293 0.740 12.061 1.00 94.75 79 LEU A CA 1
ATOM 620 C C . LEU A 1 79 ? -5.759 2.034 11.403 1.00 94.75 79 LEU A C 1
ATOM 622 O O . LEU A 1 79 ? -4.963 2.951 11.217 1.00 94.75 79 LEU A O 1
ATOM 626 N N . MET A 1 80 ? -7.043 2.112 11.074 1.00 93.38 80 MET A N 1
ATOM 627 C CA . MET A 1 80 ? -7.672 3.339 10.593 1.00 93.38 80 MET A 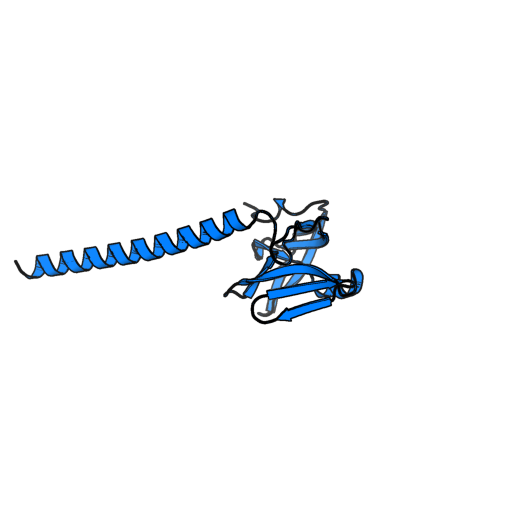CA 1
ATOM 628 C C . MET A 1 80 ? -8.247 4.106 11.784 1.00 93.38 80 MET A C 1
ATOM 630 O O . MET A 1 80 ? -8.982 3.532 12.590 1.00 93.38 80 MET A O 1
ATOM 634 N N . LYS A 1 81 ? -7.895 5.385 11.914 1.00 92.38 81 LYS A N 1
ATOM 635 C CA . LYS A 1 81 ? -8.400 6.258 12.973 1.00 92.38 81 LYS A CA 1
ATOM 636 C C . LYS A 1 81 ? -8.587 7.668 12.428 1.00 92.38 81 LYS A C 1
ATOM 638 O O . LYS A 1 81 ? -7.655 8.229 11.866 1.00 92.38 81 LYS A O 1
ATOM 643 N N . GLU A 1 82 ? -9.770 8.238 12.656 1.00 91.25 82 GLU A N 1
ATOM 644 C CA . GLU A 1 82 ? -10.120 9.594 12.213 1.00 91.25 82 GLU A CA 1
ATOM 645 C C . GLU A 1 82 ? -9.832 9.775 10.711 1.00 91.25 82 GLU A C 1
ATOM 647 O O . GLU A 1 82 ? -10.479 9.135 9.885 1.00 91.25 82 GLU A O 1
ATOM 652 N N . ASN A 1 83 ? -8.848 10.605 10.366 1.00 91.12 83 ASN A N 1
ATOM 653 C CA . ASN A 1 83 ? -8.438 10.930 9.004 1.00 91.12 83 ASN A CA 1
ATOM 654 C C . ASN A 1 83 ? -7.074 10.329 8.620 1.00 91.12 83 ASN A C 1
ATOM 656 O O . ASN A 1 83 ? -6.429 10.833 7.705 1.00 91.12 83 ASN A O 1
ATOM 660 N N . TYR A 1 84 ? -6.596 9.286 9.302 1.00 91.94 84 TYR A N 1
ATOM 661 C CA . TYR A 1 84 ? -5.333 8.636 8.949 1.00 91.94 84 TYR A CA 1
ATOM 662 C C . TYR A 1 84 ? -5.357 7.117 9.144 1.00 91.94 84 TYR A C 1
ATOM 664 O O . TYR A 1 84 ? -6.203 6.537 9.830 1.00 91.94 84 TYR A O 1
ATOM 672 N N . ILE A 1 85 ? -4.383 6.455 8.524 1.00 93.94 85 ILE A N 1
ATOM 673 C CA . ILE A 1 85 ? -4.164 5.011 8.581 1.00 93.94 85 ILE A CA 1
ATOM 674 C C . ILE A 1 85 ? -2.737 4.753 9.057 1.00 93.94 85 ILE A C 1
ATOM 676 O O . ILE A 1 85 ? -1.770 5.230 8.461 1.00 93.94 85 ILE A O 1
ATOM 680 N N . LEU A 1 86 ? -2.595 3.974 10.126 1.00 94.12 86 LEU A N 1
ATOM 681 C CA . LEU A 1 86 ? -1.313 3.493 10.629 1.00 94.12 86 LEU A CA 1
ATOM 682 C C . LEU A 1 86 ? -1.040 2.092 10.093 1.00 94.12 86 LEU A C 1
ATOM 684 O O . LEU A 1 86 ? -1.842 1.180 10.295 1.00 94.12 86 LEU A O 1
ATOM 688 N N . PHE A 1 87 ? 0.137 1.910 9.505 1.00 94.38 87 PHE A N 1
ATOM 689 C CA . PHE A 1 87 ? 0.641 0.605 9.096 1.00 94.38 87 PHE A CA 1
ATOM 690 C C . PHE A 1 87 ? 1.735 0.183 10.067 1.00 94.38 87 PHE A C 1
ATOM 692 O O . PHE A 1 87 ? 2.832 0.750 10.069 1.00 94.38 87 PHE A O 1
ATOM 699 N N . LYS A 1 88 ? 1.422 -0.788 10.925 1.00 94.75 88 LYS A N 1
ATOM 700 C CA . LYS A 1 88 ? 2.329 -1.296 11.956 1.00 94.75 88 LYS A CA 1
ATOM 701 C C . LYS A 1 88 ? 2.813 -2.694 11.621 1.00 94.75 88 LYS A C 1
ATOM 703 O O . LYS A 1 88 ? 2.046 -3.476 11.086 1.00 94.75 88 LYS A O 1
ATOM 708 N N . ARG A 1 89 ? 4.038 -3.032 12.008 1.00 92.69 89 ARG A N 1
ATOM 709 C CA . ARG A 1 89 ? 4.562 -4.403 11.980 1.00 92.69 89 ARG A CA 1
ATOM 710 C C . ARG A 1 89 ? 5.420 -4.604 13.222 1.00 92.69 89 ARG A C 1
ATOM 712 O O . ARG A 1 89 ? 6.235 -3.741 13.537 1.00 92.69 89 ARG A O 1
ATOM 719 N N . ASN A 1 90 ? 5.215 -5.703 13.948 1.00 90.75 90 ASN A N 1
ATOM 720 C CA . ASN A 1 90 ? 5.887 -5.979 15.228 1.00 90.75 90 ASN A CA 1
ATOM 721 C C . ASN A 1 90 ? 5.732 -4.841 16.263 1.00 90.75 90 ASN A C 1
ATOM 723 O O . ASN A 1 90 ? 6.678 -4.484 16.955 1.00 90.75 90 ASN A O 1
ATOM 727 N N . GLY A 1 91 ? 4.548 -4.219 16.324 1.00 89.00 91 GLY A N 1
ATOM 728 C CA . GLY A 1 91 ? 4.245 -3.106 17.238 1.00 89.00 91 GLY A CA 1
ATOM 729 C C . GLY A 1 91 ? 4.792 -1.734 16.815 1.00 89.00 91 GLY A C 1
ATOM 730 O O . GLY A 1 91 ? 4.327 -0.714 17.322 1.00 89.00 91 GLY A O 1
ATOM 731 N N . GLU A 1 92 ? 5.704 -1.683 15.845 1.00 91.19 92 GLU A N 1
ATOM 732 C CA . GLU A 1 92 ? 6.313 -0.452 15.338 1.00 91.19 92 GLU A CA 1
ATOM 733 C C . GLU A 1 92 ? 5.521 0.113 14.149 1.00 91.19 92 GLU A C 1
ATOM 735 O O . GLU A 1 92 ? 5.067 -0.639 13.287 1.00 91.19 92 GLU A O 1
ATOM 740 N N . VAL A 1 93 ? 5.376 1.438 14.062 1.00 91.81 93 VAL A N 1
ATOM 741 C CA . VAL A 1 93 ? 4.801 2.105 12.881 1.00 91.81 93 VAL A CA 1
ATOM 742 C C . VAL A 1 93 ? 5.836 2.127 11.760 1.00 91.81 93 VAL A C 1
ATOM 744 O O . VAL A 1 93 ? 6.943 2.619 11.952 1.00 91.81 93 VAL A O 1
ATOM 747 N N . TYR A 1 94 ? 5.472 1.627 10.581 1.00 92.19 94 TYR A N 1
ATOM 748 C CA . TYR A 1 94 ? 6.337 1.610 9.397 1.00 92.19 94 TYR A CA 1
ATOM 749 C C . TYR A 1 94 ? 6.066 2.782 8.464 1.00 92.19 94 TYR A C 1
ATOM 751 O O . TYR A 1 94 ? 7.006 3.357 7.923 1.00 92.19 94 TYR A O 1
ATOM 759 N N . PHE A 1 95 ? 4.798 3.142 8.289 1.00 91.81 95 PHE A N 1
ATOM 760 C CA . PHE A 1 95 ? 4.377 4.330 7.557 1.00 91.81 95 PHE A CA 1
ATOM 761 C C . PHE A 1 95 ? 2.957 4.729 7.968 1.00 91.81 95 PHE A C 1
ATOM 763 O O . PHE A 1 95 ? 2.219 3.950 8.581 1.00 91.81 95 PHE A O 1
ATOM 7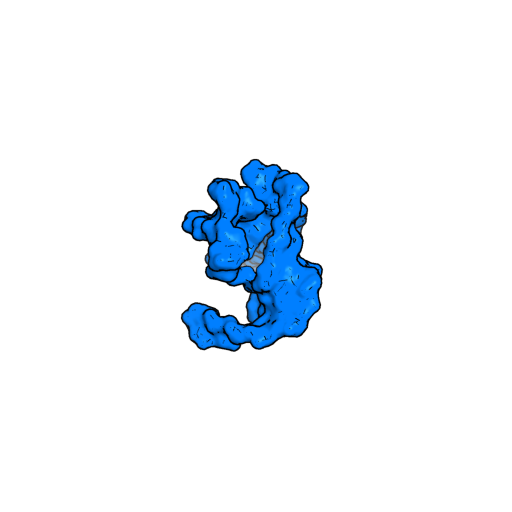70 N N . VAL A 1 96 ? 2.600 5.970 7.650 1.00 91.56 96 VAL A N 1
ATOM 771 C CA . VAL A 1 96 ? 1.285 6.556 7.919 1.00 91.56 96 VAL A CA 1
ATOM 772 C C . VAL A 1 96 ? 0.728 7.085 6.608 1.00 91.56 96 VAL A C 1
ATOM 774 O O . VAL A 1 96 ? 1.483 7.657 5.820 1.00 91.56 96 VAL A O 1
ATOM 777 N N . ALA A 1 97 ? -0.568 6.900 6.386 1.00 90.69 97 ALA A N 1
ATOM 778 C CA . ALA A 1 97 ? -1.280 7.528 5.284 1.00 90.69 97 ALA A CA 1
ATOM 779 C C . ALA A 1 97 ? -2.356 8.483 5.805 1.00 90.69 97 ALA A C 1
ATOM 781 O O . ALA A 1 97 ? -3.048 8.146 6.763 1.00 90.69 97 ALA A O 1
ATOM 782 N N . ASP A 1 98 ? -2.495 9.644 5.175 1.00 89.94 98 ASP A N 1
ATOM 783 C CA . ASP A 1 98 ? -3.578 10.596 5.419 1.00 89.94 98 ASP A CA 1
ATOM 784 C C . ASP A 1 98 ? -4.745 10.317 4.483 1.00 89.94 98 ASP A C 1
ATOM 786 O O . ASP A 1 98 ? -4.542 10.018 3.308 1.00 89.94 98 ASP A O 1
ATOM 790 N N . ILE A 1 99 ? -5.960 10.413 5.007 1.00 89.06 99 ILE A N 1
ATOM 791 C CA . ILE A 1 99 ? -7.205 10.232 4.270 1.00 89.06 99 ILE A CA 1
ATOM 792 C C . ILE A 1 99 ? -7.729 11.619 3.889 1.00 89.06 99 ILE A C 1
ATOM 794 O O . ILE A 1 99 ? -7.956 12.461 4.760 1.00 89.06 99 ILE A O 1
ATOM 798 N N . SER A 1 100 ? -7.922 11.859 2.594 1.00 86.62 100 SER A N 1
ATOM 799 C CA . SER A 1 100 ? -8.543 13.082 2.087 1.00 86.62 100 SER A CA 1
ATOM 800 C C . SER A 1 100 ? -10.052 13.098 2.333 1.00 86.62 100 SER A C 1
ATOM 802 O O . SER A 1 100 ? -10.671 12.073 2.617 1.00 86.62 100 SER A O 1
ATOM 804 N N . GLU A 1 101 ? -10.680 14.257 2.137 1.00 86.25 101 GLU A N 1
ATOM 805 C CA . GLU A 1 101 ? -12.140 14.408 2.225 1.00 86.25 101 GLU A CA 1
ATOM 806 C C . GLU A 1 101 ? -12.899 13.500 1.241 1.00 86.25 101 GLU A C 1
ATOM 808 O O . GLU A 1 101 ? -14.036 13.113 1.493 1.00 86.25 101 GLU A O 1
ATOM 813 N N . GLN A 1 102 ? -12.261 13.114 0.132 1.00 83.31 102 GLN A N 1
ATOM 814 C CA . GLN A 1 102 ? -12.809 12.191 -0.867 1.00 83.31 102 GLN A CA 1
ATOM 815 C C . GLN A 1 102 ? -12.572 10.711 -0.512 1.00 83.31 102 GLN A C 1
ATOM 817 O O . GLN A 1 102 ? -12.852 9.832 -1.328 1.00 83.31 102 GLN A O 1
ATOM 822 N N . GLY A 1 103 ? -12.030 10.417 0.675 1.00 80.69 103 GLY A N 1
ATOM 823 C CA . GLY A 1 103 ? -11.755 9.057 1.144 1.00 80.69 103 GLY A CA 1
ATOM 824 C C . GLY A 1 103 ? -10.529 8.401 0.500 1.00 80.69 103 GLY A C 1
ATOM 825 O O . GLY A 1 103 ? -10.385 7.180 0.565 1.00 80.69 103 GLY A O 1
ATOM 826 N N . GLN A 1 104 ? -9.650 9.180 -0.135 1.00 83.06 104 GLN A N 1
ATOM 827 C CA . GLN A 1 104 ? -8.417 8.678 -0.745 1.00 83.06 104 GLN A CA 1
ATOM 828 C C . GLN A 1 104 ? -7.267 8.742 0.258 1.00 83.06 104 GLN A C 1
ATOM 830 O O . GLN A 1 104 ? -7.128 9.735 0.962 1.00 83.06 104 GLN A O 1
ATOM 835 N N . ALA A 1 105 ? -6.441 7.698 0.323 1.00 86.25 105 ALA A N 1
ATOM 836 C CA . ALA A 1 105 ? -5.322 7.630 1.258 1.00 86.25 105 ALA A CA 1
ATOM 837 C C . ALA A 1 105 ? -3.978 7.922 0.568 1.00 86.25 105 ALA A C 1
ATOM 839 O O . ALA A 1 105 ? -3.657 7.294 -0.443 1.00 86.25 105 ALA A O 1
ATOM 840 N N . PHE A 1 106 ? -3.169 8.807 1.153 1.00 85.38 106 PHE A N 1
ATOM 841 C CA . PHE A 1 106 ? -1.856 9.223 0.647 1.00 85.38 106 PHE A CA 1
ATOM 842 C C . PHE A 1 106 ? -0.779 8.989 1.704 1.00 85.38 106 PHE A C 1
ATOM 844 O O . PHE A 1 106 ? -0.933 9.404 2.849 1.00 85.38 106 PHE A O 1
ATOM 851 N N . VAL A 1 107 ? 0.318 8.313 1.351 1.00 87.69 107 VAL A N 1
ATOM 852 C CA . VAL A 1 107 ? 1.407 8.039 2.303 1.00 87.69 107 VAL A CA 1
ATOM 853 C C . VAL A 1 107 ? 2.161 9.330 2.619 1.00 87.69 107 VAL A C 1
ATOM 855 O O . VAL A 1 107 ? 2.590 10.049 1.718 1.00 87.69 107 VAL A O 1
ATOM 858 N N . ARG A 1 108 ? 2.391 9.602 3.907 1.00 86.69 108 ARG A N 1
ATOM 859 C CA . ARG A 1 108 ? 3.251 10.706 4.346 1.00 86.69 108 ARG A CA 1
ATOM 860 C C . ARG A 1 108 ? 4.697 10.389 3.990 1.00 86.69 108 ARG A C 1
ATOM 862 O O . ARG A 1 108 ? 5.324 9.571 4.662 1.00 86.69 108 ARG A O 1
ATOM 869 N N . GLU A 1 109 ? 5.244 11.044 2.973 1.00 80.00 109 GLU A N 1
ATOM 870 C CA . GLU A 1 109 ? 6.624 10.823 2.528 1.00 80.00 109 GLU A CA 1
ATOM 871 C C . GLU A 1 109 ? 7.486 12.083 2.516 1.00 80.00 109 GLU A C 1
ATOM 873 O O . GLU A 1 109 ? 7.022 13.214 2.340 1.00 80.00 109 GLU A O 1
ATOM 878 N N . THR A 1 110 ? 8.791 11.859 2.657 1.00 67.06 110 THR A N 1
ATOM 879 C CA . THR A 1 110 ? 9.823 12.895 2.615 1.00 67.06 110 THR A CA 1
ATOM 880 C C . THR A 1 110 ? 9.954 13.408 1.176 1.00 67.06 110 THR A C 1
ATOM 882 O O . THR A 1 110 ? 10.703 12.851 0.378 1.00 67.06 110 THR A O 1
ATOM 885 N N . GLY A 1 111 ? 9.190 14.447 0.826 1.00 60.78 111 GLY A N 1
ATOM 886 C CA . GLY A 1 111 ? 9.219 15.079 -0.502 1.00 60.78 111 GLY A CA 1
ATOM 887 C C . GLY A 1 111 ? 7.854 15.368 -1.136 1.00 60.78 111 GLY A C 1
ATOM 888 O O . GLY A 1 111 ? 7.797 16.160 -2.076 1.00 60.78 111 GLY A O 1
ATOM 88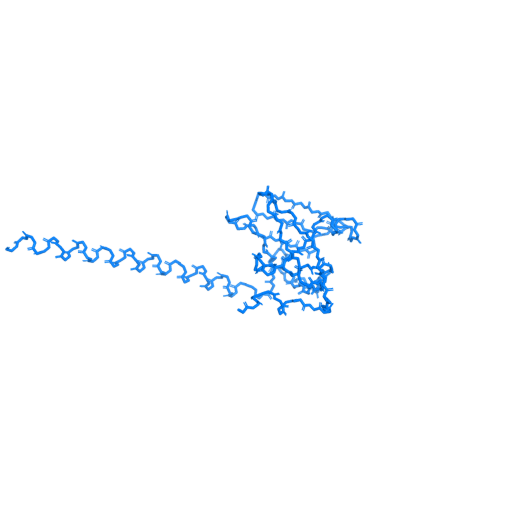9 N N . LEU A 1 112 ? 6.753 14.814 -0.609 1.00 53.06 112 LEU A N 1
ATOM 890 C CA . LEU A 1 112 ? 5.396 15.072 -1.129 1.00 53.06 112 LEU A CA 1
ATOM 891 C C . LEU A 1 112 ? 4.790 16.403 -0.653 1.00 53.06 112 LEU A C 1
ATOM 893 O O . LEU A 1 112 ? 3.919 16.955 -1.324 1.00 53.06 112 LEU A O 1
ATOM 897 N N . LEU A 1 113 ? 5.343 16.998 0.413 1.00 47.38 113 LEU A N 1
ATOM 898 C CA . LEU A 1 113 ? 4.926 18.312 0.923 1.00 47.38 113 LEU A CA 1
ATOM 899 C C . LEU A 1 113 ? 5.044 19.447 -0.109 1.00 47.38 113 LEU A C 1
ATOM 901 O O . LEU A 1 113 ? 4.427 20.486 0.076 1.00 47.38 113 LEU A O 1
ATOM 905 N N . LYS A 1 114 ? 5.792 19.280 -1.211 1.00 43.28 114 LYS A N 1
ATOM 906 C CA . LYS A 1 114 ? 5.866 20.310 -2.260 1.00 43.28 114 LYS A CA 1
ATOM 907 C C . LYS A 1 114 ? 4.756 20.215 -3.306 1.00 43.28 114 LYS A C 1
ATOM 909 O O . LYS A 1 114 ? 4.315 21.253 -3.769 1.00 43.28 114 LYS A O 1
ATOM 914 N N . GLN A 1 115 ? 4.292 19.028 -3.699 1.00 45.50 115 GLN A N 1
ATOM 915 C CA . GLN A 1 115 ? 3.350 18.908 -4.828 1.00 45.50 115 GLN A CA 1
ATOM 916 C C . GLN A 1 115 ? 1.878 18.999 -4.417 1.00 45.50 115 GLN A C 1
ATOM 918 O O . GLN A 1 115 ? 1.054 19.455 -5.211 1.00 45.50 115 GLN A O 1
ATOM 923 N N . GLU A 1 116 ? 1.539 18.588 -3.196 1.00 49.50 116 GLU A N 1
ATOM 924 C CA . GLU A 1 116 ? 0.165 18.670 -2.687 1.00 49.50 116 GLU A CA 1
ATOM 925 C C . GLU A 1 116 ? -0.130 20.042 -2.072 1.00 49.50 116 GLU A C 1
ATOM 927 O O . GLU A 1 116 ? -1.205 20.586 -2.318 1.00 49.50 116 GLU A O 1
ATOM 932 N N . MET A 1 117 ? 0.849 20.684 -1.412 1.00 45.41 117 MET A N 1
ATOM 933 C CA . MET A 1 117 ? 0.721 22.095 -1.017 1.00 45.41 117 MET A CA 1
ATOM 934 C C . MET A 1 117 ? 0.603 23.024 -2.230 1.00 45.41 117 MET A C 1
ATOM 936 O O . MET A 1 117 ? -0.179 23.968 -2.173 1.00 45.41 117 MET A O 1
ATOM 940 N N . GLN A 1 118 ? 1.306 22.756 -3.341 1.00 45.19 118 GLN A N 1
ATOM 941 C CA . GLN A 1 118 ? 1.166 23.560 -4.562 1.00 45.19 118 GLN A CA 1
ATOM 942 C C . GLN A 1 118 ? -0.239 23.424 -5.167 1.00 45.19 118 GLN A C 1
ATOM 944 O O . GLN A 1 118 ? -0.847 24.425 -5.532 1.00 45.19 118 GLN A O 1
ATOM 949 N N . ARG A 1 119 ? -0.800 22.204 -5.202 1.00 50.47 119 ARG A N 1
ATOM 950 C CA . ARG A 1 119 ? -2.169 21.958 -5.691 1.00 50.47 119 ARG A CA 1
ATOM 951 C C . ARG A 1 119 ? -3.240 22.554 -4.775 1.00 50.47 119 ARG A C 1
ATOM 953 O O . ARG A 1 119 ? -4.202 23.135 -5.274 1.00 50.47 119 ARG A O 1
ATOM 960 N N . GLY A 1 120 ? -3.056 22.463 -3.457 1.00 49.00 120 GLY A N 1
ATOM 961 C CA . GLY A 1 120 ? -3.926 23.112 -2.475 1.00 49.00 120 GLY A CA 1
ATOM 962 C C . GLY A 1 120 ? -3.892 24.636 -2.605 1.00 49.00 120 GLY A C 1
ATOM 963 O O . GLY A 1 120 ? -4.942 25.266 -2.712 1.00 49.00 120 GLY A O 1
ATOM 964 N N . LEU A 1 121 ? -2.699 25.229 -2.705 1.00 46.81 121 LEU A N 1
ATOM 965 C CA . LEU A 1 121 ? -2.522 26.675 -2.847 1.00 46.81 121 LEU A CA 1
ATOM 966 C C . LEU A 1 121 ? -3.082 27.203 -4.179 1.00 46.81 121 LEU A C 1
ATOM 968 O O . LEU A 1 121 ? -3.767 28.221 -4.186 1.00 46.81 121 LEU A O 1
ATOM 972 N N . GLU A 1 122 ? -2.880 26.494 -5.292 1.00 47.47 122 GLU A N 1
ATOM 973 C CA . GLU A 1 122 ? -3.462 26.855 -6.594 1.00 47.47 122 GLU A CA 1
ATOM 974 C C . GLU A 1 122 ? -4.993 26.740 -6.614 1.00 47.47 122 GLU A C 1
ATOM 976 O O . GLU A 1 122 ? -5.663 27.560 -7.247 1.00 47.47 122 GLU A O 1
ATOM 981 N N . SER A 1 123 ? -5.567 25.765 -5.901 1.00 52.47 123 SER A N 1
ATOM 982 C CA . SER A 1 123 ? -7.023 25.632 -5.775 1.00 52.47 123 SER A CA 1
ATOM 983 C C . SER A 1 123 ? -7.642 26.775 -4.961 1.00 52.47 123 SER A C 1
ATOM 985 O O . SER A 1 123 ? -8.662 27.324 -5.376 1.00 52.47 123 SER A O 1
ATOM 987 N N . THR A 1 124 ? -6.974 27.206 -3.885 1.00 53.38 124 THR A N 1
ATOM 988 C CA . THR A 1 124 ? -7.387 28.330 -3.028 1.00 53.38 124 THR A CA 1
ATOM 989 C C . THR A 1 124 ? -7.227 29.684 -3.724 1.00 53.38 124 THR A C 1
ATOM 991 O O . THR A 1 124 ? -8.067 30.568 -3.571 1.00 53.38 124 THR A O 1
ATOM 994 N N . VAL A 1 125 ? -6.176 29.856 -4.534 1.00 58.25 125 VAL A N 1
ATOM 995 C CA . VAL A 1 125 ? -5.969 31.076 -5.337 1.00 58.25 125 VAL A CA 1
ATOM 996 C C . VAL A 1 125 ? -6.988 31.177 -6.478 1.00 58.25 125 VAL A C 1
ATOM 998 O O . VAL A 1 125 ? -7.441 32.271 -6.812 1.00 58.25 125 VAL A O 1
ATOM 1001 N N . ARG A 1 126 ? -7.403 30.051 -7.074 1.00 55.72 126 ARG A N 1
ATOM 1002 C CA . ARG A 1 126 ? -8.467 30.057 -8.092 1.00 55.72 126 ARG A CA 1
ATOM 1003 C C . ARG A 1 126 ? -9.828 30.404 -7.497 1.00 55.72 126 ARG A C 1
ATOM 1005 O O . ARG A 1 126 ? -10.552 31.191 -8.101 1.00 55.72 126 ARG A O 1
ATOM 1012 N N . SER A 1 127 ? -10.178 29.867 -6.330 1.00 56.88 127 SER A N 1
ATOM 1013 C CA . SER A 1 127 ? -11.457 30.177 -5.681 1.00 56.88 127 SER A CA 1
ATOM 1014 C C . SER A 1 127 ? -11.538 31.629 -5.195 1.00 56.88 127 SER A C 1
ATOM 1016 O O . SER A 1 127 ? -12.591 32.247 -5.361 1.00 56.88 127 SER A O 1
ATOM 1018 N N . SER A 1 128 ? -10.438 32.221 -4.712 1.00 58.69 128 SER A N 1
ATOM 1019 C CA . SER A 1 128 ? -10.404 33.653 -4.371 1.00 58.69 128 SER A CA 1
ATOM 1020 C C . SER A 1 128 ? -10.484 34.563 -5.605 1.00 58.69 128 SER A C 1
ATOM 1022 O O . SER A 1 128 ? -11.230 35.540 -5.593 1.00 58.69 128 SER A O 1
ATOM 1024 N N . ALA A 1 129 ? -9.814 34.213 -6.710 1.00 59.03 129 ALA A N 1
ATOM 1025 C CA . ALA A 1 129 ? -9.878 34.977 -7.961 1.00 59.03 129 ALA A CA 1
ATOM 1026 C C . ALA A 1 129 ? -11.270 34.945 -8.627 1.00 59.03 129 ALA A C 1
ATOM 1028 O O . ALA A 1 129 ? -11.697 35.933 -9.227 1.00 59.03 129 ALA A O 1
ATOM 1029 N N . LEU A 1 130 ? -11.999 33.828 -8.516 1.00 58.44 130 LEU A N 1
ATOM 1030 C CA . LEU A 1 130 ? -13.382 33.715 -8.996 1.00 58.44 130 LEU A CA 1
ATOM 1031 C C . LEU A 1 130 ? -14.356 34.559 -8.156 1.00 58.44 130 LEU A C 1
ATOM 1033 O O . LEU A 1 130 ? -15.238 35.208 -8.721 1.00 58.44 130 LEU A O 1
ATOM 1037 N N . GLN A 1 131 ? -14.180 34.618 -6.833 1.00 58.16 131 GLN A N 1
ATOM 1038 C CA . GLN A 1 131 ? -14.991 35.488 -5.969 1.00 58.16 131 GLN A CA 1
ATOM 1039 C C . GLN A 1 131 ? -14.760 36.979 -6.253 1.00 58.16 131 GLN A C 1
ATOM 1041 O O . GLN A 1 131 ? -15.724 37.743 -6.320 1.00 58.16 131 GLN A O 1
ATOM 1046 N N . ASP A 1 132 ? -13.514 37.389 -6.492 1.00 58.03 132 ASP A N 1
ATOM 1047 C CA . ASP A 1 132 ? -13.180 38.796 -6.748 1.00 58.03 132 ASP A CA 1
ATOM 1048 C C . ASP A 1 132 ? -13.684 39.274 -8.123 1.00 58.03 132 ASP A C 1
ATOM 1050 O O . ASP A 1 132 ? -14.164 40.399 -8.273 1.00 58.03 132 ASP A O 1
ATOM 1054 N N . LYS A 1 133 ? -13.680 38.382 -9.124 1.00 58.47 133 LYS A N 1
ATOM 1055 C CA . LYS A 1 133 ? -14.250 38.664 -10.451 1.00 58.47 133 LYS A CA 1
ATOM 1056 C C . LYS A 1 133 ? -15.775 38.815 -10.412 1.00 58.47 133 LYS A C 1
ATOM 1058 O O . LYS A 1 133 ? -16.312 39.725 -11.036 1.00 58.47 133 LYS A O 1
ATOM 1063 N N . THR A 1 134 ? -16.453 37.987 -9.615 1.00 58.44 134 THR A N 1
ATOM 1064 C CA . THR A 1 134 ? -17.918 38.041 -9.448 1.00 58.44 134 THR A CA 1
ATOM 1065 C C . THR A 1 134 ? -18.346 39.306 -8.693 1.00 58.44 134 THR A C 1
ATOM 1067 O O . THR A 1 134 ? -19.363 39.922 -9.011 1.00 58.44 134 THR A O 1
ATOM 1070 N N . ARG A 1 135 ? -17.532 39.753 -7.725 1.00 54.50 135 ARG A N 1
ATOM 1071 C CA . ARG A 1 135 ? -17.757 41.004 -6.991 1.00 54.50 135 ARG A CA 1
ATOM 1072 C C . ARG A 1 135 ? -17.609 42.232 -7.891 1.00 54.50 135 ARG A C 1
ATOM 1074 O O . ARG A 1 135 ? -18.421 43.147 -7.790 1.00 54.50 135 ARG A O 1
ATOM 1081 N N . LYS A 1 136 ? -16.626 42.232 -8.796 1.00 57.78 136 LYS A N 1
ATOM 1082 C CA . LYS A 1 136 ? -16.374 43.353 -9.711 1.00 57.78 136 LYS A CA 1
ATOM 1083 C C . LYS A 1 136 ? -17.467 43.509 -10.779 1.00 57.78 136 LYS A C 1
ATOM 1085 O O . LYS A 1 136 ? -17.930 44.622 -11.008 1.00 57.78 136 LYS A O 1
ATOM 1090 N N . GLU A 1 137 ? -17.965 42.401 -11.331 1.00 56.56 137 GLU A N 1
ATOM 1091 C CA . GLU A 1 137 ? -19.097 42.422 -12.274 1.00 56.56 137 GLU A CA 1
ATOM 1092 C C . GLU A 1 137 ? -20.404 42.905 -11.612 1.00 56.56 137 GLU A C 1
ATOM 1094 O O . GLU A 1 137 ? -21.176 43.629 -12.237 1.00 56.56 137 GLU A O 1
ATOM 1099 N N . SER A 1 138 ? -20.632 42.599 -10.326 1.00 55.50 138 SER A N 1
ATOM 1100 C CA . SER A 1 138 ? -21.806 43.113 -9.597 1.00 55.50 138 SER A CA 1
ATOM 1101 C C . SER A 1 138 ? -21.768 44.631 -9.364 1.00 55.50 138 SER A C 1
ATOM 1103 O O . SER A 1 138 ? -22.800 45.292 -9.461 1.00 55.50 138 SER A O 1
ATOM 1105 N N . THR A 1 139 ? -20.581 45.207 -9.136 1.00 57.03 139 THR A N 1
ATOM 1106 C CA . THR A 1 139 ? -20.404 46.662 -8.981 1.00 57.03 139 THR A CA 1
ATOM 1107 C C . THR A 1 139 ? -20.536 47.430 -10.297 1.00 57.03 139 THR A C 1
ATOM 1109 O O . THR A 1 139 ? -21.032 48.557 -10.295 1.00 57.03 139 THR A O 1
ATOM 1112 N N . ASP A 1 140 ? -20.160 46.822 -11.424 1.00 54.81 140 ASP A N 1
ATOM 1113 C CA . ASP A 1 140 ? -20.261 47.468 -12.736 1.00 54.81 140 ASP A CA 1
ATOM 1114 C C . ASP A 1 140 ? -21.720 47.502 -13.243 1.00 54.81 140 ASP A C 1
ATOM 1116 O O . ASP A 1 140 ? -22.156 48.520 -13.795 1.00 54.81 140 ASP A O 1
ATOM 1120 N N . LEU A 1 141 ? -22.524 46.461 -12.965 1.00 54.88 141 LEU A N 1
ATOM 1121 C CA . LEU A 1 141 ? -23.963 46.464 -13.278 1.00 54.88 141 LEU A CA 1
ATOM 1122 C C . LEU A 1 141 ? -24.760 47.483 -12.443 1.00 54.88 141 LEU A C 1
ATOM 1124 O O . LEU A 1 141 ? -25.647 48.138 -12.991 1.00 54.88 141 LEU A O 1
ATOM 1128 N N . GLU A 1 142 ? -24.441 47.681 -11.159 1.00 54.94 142 GLU A N 1
ATOM 1129 C CA . GLU A 1 142 ? -25.129 48.697 -10.340 1.00 54.94 142 GLU A CA 1
ATOM 1130 C C . GLU A 1 142 ? -24.813 50.140 -10.773 1.00 54.94 142 GLU A C 1
ATOM 1132 O O . GLU A 1 142 ? -25.644 51.033 -10.590 1.00 54.94 142 GLU A O 1
ATOM 1137 N N . SER A 1 143 ? -23.648 50.378 -11.389 1.00 55.69 143 SER A N 1
ATOM 1138 C CA . SER A 1 143 ? -23.266 51.703 -11.902 1.00 55.69 143 SER A CA 1
ATOM 1139 C C . SER A 1 143 ? -23.963 52.077 -13.219 1.00 55.69 143 SER A C 1
ATOM 1141 O O . SER A 1 143 ? -24.198 53.256 -13.479 1.00 55.69 143 SER A O 1
ATOM 1143 N N . THR A 1 144 ? -24.367 51.080 -14.015 1.00 51.69 144 THR A N 1
ATOM 1144 C CA . THR A 1 144 ? -25.026 51.283 -15.319 1.00 51.69 144 THR A CA 1
ATOM 1145 C C . THR A 1 144 ? -26.533 51.540 -15.182 1.00 51.69 144 THR A C 1
ATOM 1147 O O . THR A 1 144 ? -27.120 52.212 -16.020 1.00 51.69 144 THR A O 1
ATOM 1150 N N . VAL A 1 145 ? -27.176 51.066 -14.108 1.00 54.22 145 VAL A N 1
ATOM 1151 C CA . VAL A 1 145 ? -28.628 51.250 -13.875 1.00 54.22 145 VAL A CA 1
ATOM 1152 C C . VAL A 1 145 ? -28.957 52.606 -13.217 1.00 54.22 145 VAL A C 1
ATOM 1154 O O . VAL A 1 145 ? -30.120 52.994 -13.142 1.00 54.22 145 VAL A O 1
ATOM 1157 N N . ARG A 1 146 ? -27.947 53.352 -12.745 1.00 53.38 146 ARG A N 1
ATOM 1158 C CA . ARG A 1 146 ? -28.111 54.655 -12.065 1.00 53.38 146 ARG A CA 1
ATOM 1159 C C . ARG A 1 146 ? -27.751 55.884 -12.916 1.00 53.38 146 ARG A C 1
ATOM 1161 O O . ARG A 1 146 ? -27.678 56.973 -12.350 1.00 53.38 146 ARG A O 1
ATOM 1168 N N . SER A 1 147 ? -27.524 55.724 -14.223 1.00 48.50 147 SER A N 1
ATOM 1169 C CA . SER A 1 147 ? -27.271 56.840 -15.157 1.00 48.50 147 SER A CA 1
ATOM 1170 C C . SER A 1 147 ? -28.464 57.106 -16.065 1.00 48.50 147 SER A C 1
ATOM 1172 O O . SER A 1 147 ? -29.076 56.117 -16.521 1.00 48.50 147 SER A O 1
#

Foldseek 3Di:
DLQCVVQFPPKDADWDWDQDPVRDTFIFGIFGKGWAQAQDPNDTDPDIDIQGRWTHTVVVSDIDDDPVCCCPPVVWDWDDDDQKIFTDHPNHTPWMWGADPVRDTHTHGDPCVPVVVVVVVVVVVVVVVVVVVVVVVVVVVVVVVVD

Organism: NCBI:txid2018698